Protein AF-A0A2Z4ELC3-F1 (afdb_monomer)

Secondary structure (DSSP, 8-state):
---GGGTHHHHHHHHHHHHHHHHHHHHHHHHHHHTT---HHHHHHHHHHHHHHIIIIIHHHHHT-GGGSPPSSTTHHHH-

Radius of gyration: 15.37 Å; Cα contacts (8 Å, |Δi|>4): 43; chains: 1; bounding box: 35×26×42 Å

Nearest PDB structures (foldseek):
  8c3f-assembly1_M  TM=9.812E-01  e=3.794E-06  Cereibacter sphaeroides 2.4.1
  1e14-assembly1_M  TM=9.811E-01  e=3.559E-06  Cereibacter sphaeroides
  9k3q-assembly1_M  TM=9.888E-01  e=8.700E-06  Rhodospirillum rubrum
  7o0x-assembly1_L  TM=9.837E-01  e=4.010E-04  Gemmatimonas phototrophica
  7oy8-assembly1_L  TM=9.802E-01  e=8.627E-04  Rhodospirillum rubrum ATCC 11170

Sequence (80 aa):
MPPLNDGGLFMIASFLLLISAMCWWARSYHLAQQHKMGKHVAWAFAAAIWLFLVLGLFRPILMGSWSEMVPYGIFPHLDW

Structure (mmCIF, N/CA/C/O backbone):
data_AF-A0A2Z4ELC3-F1
#
_entry.id   AF-A0A2Z4ELC3-F1
#
loop_
_atom_site.group_PDB
_atom_site.id
_atom_site.type_symbol
_atom_site.label_atom_id
_atom_site.label_alt_id
_atom_site.label_comp_id
_atom_site.label_asym_id
_atom_site.label_entity_id
_atom_site.label_seq_id
_atom_site.pdbx_PDB_ins_code
_atom_site.Cartn_x
_atom_site.Cartn_y
_atom_site.Cartn_z
_atom_site.occupancy
_atom_site.B_iso_or_equiv
_atom_site.auth_seq_id
_atom_site.auth_comp_id
_atom_site.auth_asym_id
_atom_site.auth_atom_id
_atom_site.pdbx_PDB_model_num
ATOM 1 N N . MET A 1 1 ? 15.083 -8.481 -8.875 1.00 72.25 1 MET A N 1
ATOM 2 C CA . MET A 1 1 ? 14.854 -7.053 -8.565 1.00 72.25 1 MET A CA 1
ATOM 3 C C . MET A 1 1 ? 15.473 -6.232 -9.679 1.00 72.25 1 MET A C 1
ATOM 5 O O . MET A 1 1 ? 16.593 -6.562 -10.058 1.00 72.25 1 MET A O 1
ATOM 9 N N . PRO A 1 2 ? 14.754 -5.242 -10.225 1.00 85.81 2 PRO A N 1
ATOM 10 C CA . PRO A 1 2 ? 15.290 -4.367 -11.261 1.00 85.81 2 PRO A CA 1
ATOM 11 C C . PRO A 1 2 ? 16.399 -3.436 -10.725 1.00 85.81 2 PRO A C 1
ATOM 13 O O . PRO A 1 2 ? 16.456 -3.199 -9.512 1.00 85.81 2 PRO A O 1
ATOM 16 N N . PRO A 1 3 ? 17.272 -2.896 -11.597 1.00 92.00 3 PRO A N 1
ATOM 17 C CA . PRO A 1 3 ? 18.241 -1.858 -11.237 1.00 92.00 3 PRO A CA 1
ATOM 18 C C . PRO A 1 3 ? 17.562 -0.617 -10.640 1.00 92.00 3 PRO A C 1
ATOM 20 O O . PRO A 1 3 ? 16.425 -0.301 -10.982 1.00 92.00 3 PRO A O 1
ATOM 23 N N . LEU A 1 4 ? 18.264 0.129 -9.777 1.00 90.94 4 LEU A N 1
ATOM 24 C CA . LEU A 1 4 ? 17.690 1.291 -9.074 1.00 90.94 4 LEU A CA 1
ATOM 25 C C . LEU A 1 4 ? 17.054 2.317 -10.023 1.00 90.94 4 LEU A C 1
ATOM 27 O O . LEU A 1 4 ? 15.906 2.705 -9.813 1.00 90.94 4 LEU A O 1
ATOM 31 N N . ASN A 1 5 ? 17.772 2.689 -11.084 1.00 92.69 5 ASN A N 1
ATOM 32 C CA . ASN A 1 5 ? 17.328 3.688 -12.061 1.00 92.69 5 ASN A CA 1
ATOM 33 C C . ASN A 1 5 ? 16.277 3.164 -13.052 1.00 92.69 5 ASN A C 1
ATOM 35 O O . ASN A 1 5 ? 15.782 3.941 -13.857 1.00 92.69 5 ASN A O 1
ATOM 39 N N . ASP A 1 6 ? 15.945 1.874 -12.997 1.00 90.62 6 ASP A N 1
ATOM 40 C CA . ASP A 1 6 ? 15.077 1.207 -13.969 1.00 90.62 6 ASP A CA 1
ATOM 41 C C . ASP A 1 6 ? 13.978 0.400 -13.259 1.00 90.62 6 ASP A C 1
ATOM 43 O O . ASP A 1 6 ? 13.782 -0.791 -13.476 1.00 90.62 6 ASP A O 1
ATOM 47 N N . GLY A 1 7 ? 13.307 1.044 -12.298 1.00 89.75 7 GLY A N 1
ATOM 48 C CA . GLY A 1 7 ? 12.199 0.460 -11.531 1.00 89.75 7 GLY A CA 1
ATOM 49 C C . GLY A 1 7 ? 12.563 -0.042 -10.130 1.00 89.75 7 GLY A C 1
ATOM 50 O O . GLY A 1 7 ? 11.670 -0.320 -9.329 1.00 89.75 7 GLY A O 1
ATOM 51 N N . GLY A 1 8 ? 13.844 -0.103 -9.760 1.00 92.75 8 GLY A N 1
ATOM 52 C CA . GLY A 1 8 ? 14.256 -0.483 -8.403 1.00 92.75 8 GLY A CA 1
ATOM 53 C C . GLY A 1 8 ? 13.746 0.493 -7.338 1.00 92.75 8 GLY A C 1
ATOM 54 O O . GLY A 1 8 ? 13.228 0.066 -6.305 1.00 92.75 8 GLY A O 1
ATOM 55 N N . LEU A 1 9 ? 13.795 1.800 -7.617 1.00 93.12 9 LEU A N 1
ATOM 56 C CA . LEU A 1 9 ? 13.211 2.825 -6.741 1.00 93.12 9 LEU A CA 1
ATOM 57 C C . LEU A 1 9 ? 11.692 2.675 -6.595 1.00 93.12 9 LEU A C 1
ATOM 59 O O . LEU A 1 9 ? 11.164 2.835 -5.496 1.00 93.12 9 LEU A O 1
ATOM 63 N N . PHE A 1 10 ? 10.998 2.315 -7.677 1.00 92.94 10 PHE A N 1
ATOM 64 C CA . PHE A 1 10 ? 9.558 2.065 -7.655 1.00 92.94 10 PHE A CA 1
ATOM 65 C C . PHE A 1 10 ? 9.207 0.872 -6.755 1.00 92.94 10 PHE A C 1
ATOM 67 O O . PHE A 1 10 ? 8.282 0.962 -5.949 1.00 92.94 10 PHE A O 1
ATOM 74 N N . MET A 1 11 ? 9.990 -0.210 -6.806 1.00 93.69 11 MET A N 1
ATOM 75 C CA . MET A 1 11 ? 9.794 -1.374 -5.934 1.00 93.69 11 MET A CA 1
ATOM 76 C C . MET A 1 11 ? 10.016 -1.036 -4.455 1.00 93.69 11 MET A C 1
ATOM 78 O O . MET A 1 11 ? 9.233 -1.452 -3.602 1.00 93.69 11 MET A O 1
ATOM 82 N N . ILE A 1 12 ? 11.045 -0.240 -4.143 1.00 95.00 12 ILE A N 1
ATOM 83 C CA . ILE A 1 12 ? 11.304 0.226 -2.772 1.00 95.00 12 ILE A CA 1
ATOM 84 C C . ILE A 1 12 ? 10.157 1.117 -2.282 1.00 95.00 12 ILE A C 1
ATOM 86 O O . ILE A 1 12 ? 9.639 0.900 -1.187 1.00 95.00 12 ILE A O 1
ATOM 90 N N . ALA A 1 13 ? 9.725 2.083 -3.095 1.00 95.12 13 ALA A N 1
ATOM 91 C CA . ALA A 1 13 ? 8.601 2.955 -2.766 1.00 95.12 13 ALA A CA 1
ATOM 92 C C . ALA A 1 13 ? 7.313 2.152 -2.526 1.00 95.12 13 ALA A C 1
ATOM 94 O O . ALA A 1 13 ? 6.628 2.381 -1.531 1.00 95.12 13 ALA A O 1
ATOM 95 N N . SER A 1 14 ? 7.029 1.165 -3.378 1.00 94.81 14 SER A N 1
ATOM 96 C CA . SER A 1 14 ? 5.862 0.282 -3.258 1.00 94.81 14 SER A CA 1
ATOM 97 C C . SER A 1 14 ? 5.879 -0.529 -1.963 1.00 94.81 14 SER A C 1
ATOM 99 O O . SER A 1 14 ? 4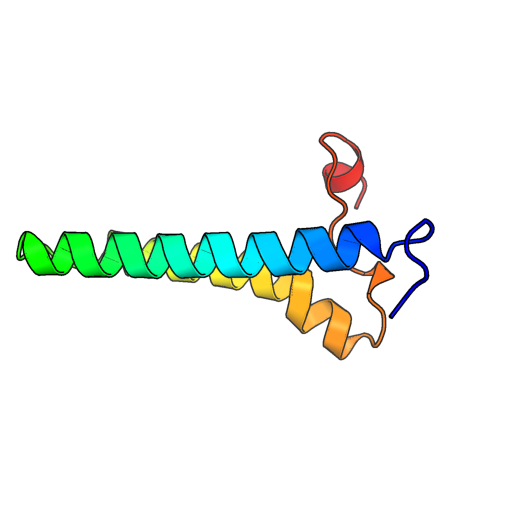.872 -0.627 -1.262 1.00 94.81 14 SER A O 1
ATOM 101 N N . PHE A 1 15 ? 7.041 -1.076 -1.605 1.00 94.94 15 PHE A N 1
ATOM 102 C CA . PHE A 1 15 ? 7.219 -1.823 -0.364 1.00 94.94 15 PHE A CA 1
ATOM 103 C C . PHE A 1 15 ? 7.012 -0.943 0.876 1.00 94.94 15 PHE A C 1
ATOM 105 O O . PHE A 1 15 ? 6.282 -1.319 1.796 1.00 94.94 15 PHE A O 1
ATOM 112 N N . LEU A 1 16 ? 7.601 0.256 0.891 1.00 97.62 16 LEU A N 1
ATOM 113 C CA . LEU A 1 16 ? 7.433 1.208 1.992 1.00 97.62 16 LEU A CA 1
ATOM 114 C C . LEU A 1 16 ? 5.989 1.718 2.095 1.00 97.62 16 LEU A C 1
ATOM 116 O O . LEU A 1 16 ? 5.475 1.875 3.204 1.00 97.62 16 LEU A O 1
ATOM 120 N N . LEU A 1 17 ? 5.312 1.923 0.962 1.00 97.12 17 LEU A N 1
ATOM 121 C CA . LEU A 1 17 ? 3.896 2.285 0.920 1.00 97.12 17 LEU A CA 1
ATOM 122 C C . LEU A 1 17 ? 3.020 1.183 1.526 1.00 97.12 17 LEU A C 1
ATOM 124 O O . LEU A 1 17 ? 2.142 1.482 2.335 1.00 97.12 17 LEU A O 1
ATOM 128 N N . LEU A 1 18 ? 3.284 -0.084 1.191 1.00 96.38 18 LEU A N 1
ATOM 129 C CA . LEU A 1 18 ? 2.567 -1.218 1.770 1.00 96.38 18 LEU A CA 1
ATOM 130 C C . LEU A 1 18 ? 2.735 -1.267 3.294 1.00 96.38 18 LEU A C 1
ATOM 132 O O . LEU A 1 18 ? 1.743 -1.383 4.015 1.00 96.38 18 LEU A O 1
ATOM 136 N N . ILE A 1 19 ? 3.965 -1.127 3.798 1.00 98.00 19 ILE A N 1
ATOM 137 C CA . ILE A 1 19 ? 4.221 -1.076 5.247 1.00 98.00 19 ILE A CA 1
ATOM 138 C C . ILE A 1 19 ? 3.459 0.087 5.886 1.00 98.00 19 ILE A C 1
ATOM 140 O O . ILE A 1 19 ? 2.791 -0.106 6.900 1.00 98.00 19 ILE A O 1
ATOM 144 N N . SER A 1 20 ? 3.522 1.279 5.289 1.00 98.12 20 SER A N 1
ATOM 145 C CA . SER A 1 20 ? 2.802 2.462 5.769 1.00 98.12 20 SER A CA 1
ATOM 146 C C . SER A 1 20 ? 1.293 2.207 5.880 1.00 98.12 20 SER A C 1
ATOM 148 O O . SER A 1 20 ? 0.701 2.450 6.935 1.00 98.12 20 SER A O 1
ATOM 150 N N . ALA A 1 21 ? 0.675 1.634 4.843 1.00 97.75 21 ALA A N 1
ATOM 151 C CA . ALA A 1 21 ? -0.751 1.309 4.829 1.00 97.75 21 ALA A CA 1
ATOM 152 C C . ALA A 1 21 ? -1.130 0.275 5.905 1.00 97.75 21 ALA A C 1
ATOM 154 O O . ALA A 1 21 ? -2.110 0.469 6.630 1.00 97.75 21 ALA A O 1
ATOM 155 N N . MET A 1 22 ? -0.333 -0.786 6.069 1.00 98.00 22 MET A N 1
ATOM 156 C CA . MET A 1 22 ? -0.558 -1.807 7.101 1.00 98.00 22 MET A CA 1
ATOM 157 C C . MET A 1 22 ? -0.392 -1.244 8.519 1.00 98.00 22 MET A C 1
ATOM 159 O O . MET A 1 22 ? -1.217 -1.516 9.394 1.00 98.00 22 MET A O 1
ATOM 163 N N . CYS A 1 23 ? 0.621 -0.405 8.747 1.00 98.31 23 CYS A N 1
ATOM 164 C CA . CYS A 1 23 ? 0.809 0.310 10.009 1.00 98.31 23 CYS A CA 1
ATOM 165 C C . CYS A 1 23 ? -0.366 1.250 10.306 1.00 98.31 23 CYS A C 1
ATOM 167 O O . CYS A 1 23 ? -0.827 1.322 11.447 1.00 98.31 23 CYS A O 1
ATOM 169 N N . TRP A 1 24 ? -0.895 1.941 9.292 1.00 98.38 24 TRP A N 1
ATOM 170 C CA . TRP A 1 24 ? -2.066 2.802 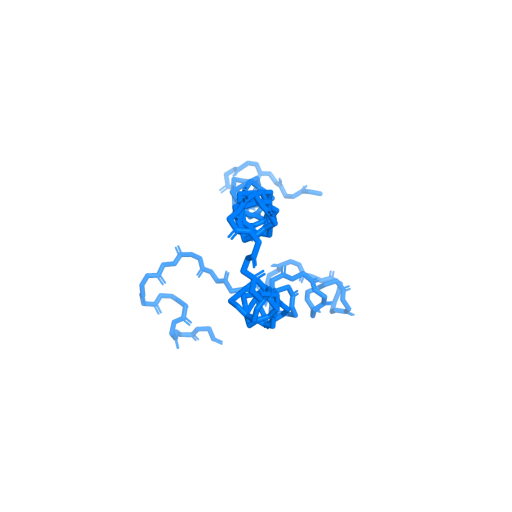9.455 1.00 98.38 24 TRP A CA 1
ATOM 171 C C . TRP A 1 24 ? -3.317 2.001 9.811 1.00 98.38 24 TRP A C 1
ATOM 173 O O . TRP A 1 24 ? -4.070 2.395 10.701 1.00 98.38 24 TRP A O 1
ATOM 183 N N . TRP A 1 25 ? -3.511 0.844 9.182 1.00 98.44 25 TRP A N 1
ATOM 184 C CA . TRP A 1 25 ? -4.606 -0.059 9.521 1.00 98.44 25 TRP A CA 1
ATOM 185 C C . TRP A 1 25 ? -4.513 -0.555 10.968 1.00 98.44 25 TRP A C 1
ATOM 187 O O . TRP A 1 25 ? -5.488 -0.456 11.720 1.00 98.44 25 TRP A O 1
ATOM 197 N N . ALA A 1 26 ? -3.326 -1.005 11.390 1.00 98.12 26 ALA A N 1
ATOM 198 C CA . ALA A 1 26 ? -3.076 -1.430 12.766 1.00 98.12 26 ALA A CA 1
ATOM 199 C C . ALA A 1 26 ? -3.342 -0.289 13.759 1.00 98.12 26 ALA A C 1
ATOM 201 O O . ALA A 1 26 ? -4.017 -0.485 14.771 1.00 98.12 26 ALA A O 1
ATOM 202 N N . ARG A 1 27 ? -2.900 0.935 13.438 1.00 98.19 27 ARG A N 1
ATOM 203 C CA . ARG A 1 27 ? -3.206 2.139 14.221 1.00 98.19 27 ARG A CA 1
ATOM 204 C C . ARG A 1 27 ? -4.714 2.357 14.354 1.00 98.19 27 ARG A C 1
ATOM 206 O O . ARG A 1 27 ? -5.190 2.527 15.474 1.00 98.19 27 ARG A O 1
ATOM 213 N N . SER A 1 28 ? -5.471 2.336 13.255 1.00 97.62 28 SER A N 1
ATOM 214 C CA . SER A 1 28 ? -6.933 2.508 13.279 1.00 97.62 28 SER A CA 1
ATOM 215 C C . SER A 1 28 ? -7.629 1.444 14.133 1.00 97.62 28 SER A C 1
ATOM 217 O O . SER A 1 28 ? -8.556 1.760 14.880 1.00 97.62 28 SER A O 1
ATOM 219 N N . TYR A 1 29 ? -7.160 0.197 14.073 1.00 98.06 29 TYR A N 1
ATOM 220 C CA . TYR A 1 29 ? -7.672 -0.898 14.894 1.00 98.06 29 TYR A CA 1
ATOM 221 C C . TYR A 1 29 ? -7.392 -0.688 16.389 1.00 98.06 29 TYR A C 1
ATOM 223 O O . TYR A 1 29 ? -8.301 -0.816 17.216 1.00 98.06 29 TYR A O 1
ATOM 231 N N . HIS A 1 30 ? -6.149 -0.346 16.748 1.00 98.12 30 HIS A N 1
ATOM 232 C CA . HIS A 1 30 ? -5.756 -0.111 18.139 1.00 98.12 30 HIS A CA 1
ATOM 233 C C . HIS A 1 30 ? -6.490 1.080 18.751 1.00 98.12 30 HIS A C 1
ATOM 235 O O . HIS A 1 30 ? -6.943 0.984 19.891 1.00 98.12 30 HIS A O 1
ATOM 241 N N . LEU A 1 31 ? -6.680 2.158 17.989 1.00 97.94 31 LEU A N 1
ATOM 242 C CA . LEU A 1 31 ? -7.407 3.339 18.451 1.00 97.94 31 LEU A CA 1
ATOM 243 C C . LEU A 1 31 ? -8.871 2.998 18.771 1.00 97.94 31 LEU A C 1
ATOM 245 O O . LEU A 1 31 ? -9.363 3.313 19.853 1.00 97.94 31 LEU A O 1
ATOM 249 N N . ALA A 1 32 ? -9.549 2.262 17.882 1.00 97.62 32 ALA A N 1
ATOM 250 C CA . ALA A 1 32 ? -10.917 1.803 18.131 1.00 97.62 32 ALA A CA 1
ATOM 251 C C . ALA A 1 32 ? -11.008 0.918 19.388 1.00 97.62 32 ALA A C 1
ATOM 253 O O . ALA A 1 32 ? -11.945 1.054 20.174 1.00 97.62 32 ALA A O 1
ATOM 254 N N . GLN A 1 33 ? -10.015 0.053 19.619 1.00 97.19 33 GLN A N 1
ATOM 255 C CA . GLN A 1 33 ? -9.955 -0.783 20.819 1.00 97.19 33 GLN A CA 1
ATOM 256 C C . GLN A 1 33 ? -9.752 0.041 22.099 1.00 97.19 33 GLN A C 1
ATOM 258 O O . GLN A 1 33 ? -10.441 -0.204 23.087 1.00 97.19 33 GLN A O 1
ATOM 263 N N . GLN A 1 34 ? -8.847 1.023 22.084 1.00 97.94 34 GLN A N 1
ATOM 264 C CA . GLN A 1 34 ? -8.583 1.902 23.230 1.00 97.94 34 GLN A CA 1
ATOM 265 C C . GLN A 1 34 ? -9.823 2.711 23.628 1.00 97.94 34 GLN A C 1
ATOM 267 O O . GLN A 1 34 ? -10.115 2.848 24.815 1.00 97.94 34 GLN A O 1
ATOM 272 N N . HIS A 1 35 ? -10.597 3.177 22.646 1.00 97.38 35 HIS A N 1
ATOM 273 C CA . HIS A 1 35 ? -11.838 3.919 22.879 1.00 97.38 35 HIS A CA 1
ATOM 274 C C . HIS A 1 35 ? -13.078 3.030 23.059 1.00 97.38 35 HIS A C 1
ATOM 276 O O . HIS A 1 35 ? -14.180 3.557 23.197 1.00 97.38 35 HIS A O 1
ATOM 282 N N . LYS A 1 36 ? -12.927 1.696 23.078 1.00 96.69 36 LYS A N 1
ATOM 283 C CA . LYS A 1 36 ? -14.036 0.724 23.190 1.00 96.69 36 LYS A CA 1
ATOM 284 C C . LYS A 1 36 ? -15.115 0.907 22.108 1.00 96.69 36 LYS A C 1
ATOM 286 O O . LYS A 1 36 ? -16.295 0.662 22.343 1.00 96.69 36 LYS A O 1
ATOM 291 N N . MET A 1 37 ? -14.705 1.338 20.918 1.00 97.44 37 MET A N 1
ATOM 292 C CA . MET A 1 37 ? -15.574 1.543 19.760 1.00 97.44 37 MET A CA 1
ATOM 293 C C . MET A 1 37 ? -15.642 0.291 18.879 1.00 97.44 37 MET A C 1
ATOM 295 O O . MET A 1 37 ? -14.769 -0.581 18.908 1.00 97.44 37 MET A O 1
ATOM 299 N N . GLY A 1 38 ? -16.666 0.228 18.025 1.00 95.81 38 GLY A N 1
ATOM 300 C CA . GLY A 1 38 ? -16.734 -0.761 16.952 1.00 95.81 38 GLY A CA 1
ATOM 301 C C . GLY A 1 38 ? -15.600 -0.588 15.931 1.00 95.81 38 GLY A C 1
ATOM 302 O O . GLY A 1 38 ? -15.210 0.523 15.584 1.00 95.81 38 GLY A O 1
ATOM 303 N N . LYS A 1 39 ? -15.089 -1.701 15.392 1.00 97.19 39 LYS A N 1
ATOM 304 C CA . LYS A 1 39 ? -13.947 -1.736 14.448 1.00 97.19 39 LYS A CA 1
ATOM 305 C C . LYS A 1 39 ? -14.343 -1.558 12.975 1.00 97.19 39 LYS A C 1
ATOM 307 O O . LYS A 1 39 ? -13.617 -1.973 12.080 1.00 97.19 39 LYS A O 1
ATOM 312 N N . HIS A 1 40 ? -15.508 -0.972 12.708 1.00 97.44 40 HIS A N 1
ATOM 313 C CA . HIS A 1 40 ? -16.113 -0.944 11.369 1.00 97.44 40 HIS A CA 1
ATOM 314 C C . HIS A 1 40 ? -15.224 -0.194 10.368 1.00 97.44 40 HIS A C 1
ATOM 316 O O . HIS A 1 40 ? -15.006 -0.673 9.261 1.00 97.44 40 HIS A O 1
ATOM 322 N N . VAL A 1 41 ? -14.624 0.922 10.800 1.00 96.69 41 VAL A N 1
ATOM 323 C CA . VAL A 1 41 ? -13.675 1.704 9.992 1.00 96.69 41 VAL A CA 1
ATOM 324 C C . VAL A 1 41 ? -12.425 0.891 9.645 1.00 96.69 41 VAL A C 1
ATOM 326 O O . VAL A 1 41 ? -11.990 0.913 8.499 1.00 96.69 41 VAL A O 1
ATOM 329 N N . ALA A 1 42 ? -11.868 0.135 10.598 1.00 97.31 42 ALA A N 1
ATOM 330 C CA . ALA A 1 42 ? -10.700 -0.708 10.337 1.00 97.31 42 ALA A CA 1
ATOM 331 C C . ALA A 1 42 ? -11.025 -1.811 9.315 1.00 97.31 42 ALA A C 1
ATOM 333 O O . ALA A 1 42 ? -10.228 -2.071 8.418 1.00 97.31 42 ALA A O 1
ATOM 334 N N . TRP A 1 43 ? -12.208 -2.425 9.395 1.00 97.81 43 TRP A N 1
ATOM 335 C CA . TRP A 1 43 ? -12.626 -3.444 8.427 1.00 97.81 43 TRP A CA 1
ATOM 336 C C . TRP A 1 43 ? -12.932 -2.868 7.040 1.00 97.81 43 TRP A C 1
ATOM 338 O O . TRP A 1 43 ? -12.502 -3.442 6.043 1.00 97.81 43 TRP A O 1
ATOM 348 N N . ALA A 1 44 ? -13.587 -1.707 6.958 1.00 98.00 44 ALA A N 1
ATOM 349 C CA . ALA A 1 44 ? -13.767 -0.994 5.692 1.00 98.00 44 ALA A CA 1
ATOM 350 C C . ALA A 1 44 ? -12.414 -0.618 5.063 1.00 98.00 44 ALA A C 1
ATOM 352 O O . ALA A 1 44 ? -12.208 -0.806 3.865 1.00 98.00 44 ALA A O 1
ATOM 353 N N . PHE A 1 45 ? -11.456 -0.158 5.872 1.00 98.06 45 PHE A N 1
ATOM 354 C CA . PHE A 1 45 ? -10.120 0.157 5.380 1.00 98.06 45 PHE A CA 1
ATOM 355 C C . PHE A 1 45 ? -9.353 -1.095 4.923 1.00 98.06 45 PHE A C 1
ATOM 357 O O . PHE A 1 45 ? -8.659 -1.041 3.912 1.00 98.06 45 PHE A O 1
ATOM 364 N N . ALA A 1 46 ? -9.539 -2.246 5.583 1.00 97.75 46 ALA A N 1
ATOM 365 C CA . ALA A 1 46 ? -8.983 -3.520 5.117 1.00 97.75 46 ALA A CA 1
ATOM 366 C C . ALA A 1 46 ? -9.481 -3.892 3.709 1.00 97.75 46 ALA A C 1
ATOM 368 O O . ALA A 1 46 ? -8.695 -4.369 2.895 1.00 97.75 46 ALA A O 1
ATOM 369 N N . ALA A 1 47 ? -10.755 -3.634 3.392 1.00 97.81 47 ALA A N 1
ATOM 370 C CA . ALA A 1 47 ? -11.298 -3.868 2.052 1.00 97.81 47 ALA A CA 1
ATOM 371 C C . ALA A 1 47 ? -10.667 -2.944 0.988 1.00 97.81 47 ALA A C 1
ATOM 373 O O . ALA A 1 47 ? -10.417 -3.375 -0.136 1.00 97.81 47 ALA A O 1
ATOM 374 N N . ALA A 1 48 ? -10.343 -1.696 1.339 1.00 97.19 48 ALA A N 1
ATOM 375 C CA . ALA A 1 48 ? -9.602 -0.799 0.447 1.00 97.19 48 ALA A CA 1
ATOM 376 C C . ALA A 1 48 ? -8.148 -1.264 0.238 1.00 97.19 48 ALA A C 1
ATOM 378 O O . ALA A 1 48 ? -7.658 -1.288 -0.892 1.00 97.19 48 ALA A O 1
ATOM 379 N N . ILE A 1 49 ? -7.474 -1.700 1.311 1.00 97.69 49 ILE A N 1
ATOM 380 C CA . ILE A 1 49 ? -6.132 -2.302 1.233 1.00 97.69 49 ILE A CA 1
ATOM 381 C C . ILE A 1 49 ? -6.157 -3.566 0.369 1.00 97.69 49 ILE A C 1
ATOM 383 O O . ILE A 1 49 ? -5.227 -3.799 -0.396 1.00 97.69 49 ILE A O 1
ATOM 387 N N . TRP A 1 50 ? -7.225 -4.362 0.436 1.00 97.31 50 TRP A N 1
ATOM 388 C CA . TRP A 1 50 ? -7.388 -5.537 -0.415 1.00 97.31 50 TRP A CA 1
ATOM 389 C C . TRP A 1 50 ? -7.364 -5.183 -1.905 1.00 97.31 50 TRP A C 1
ATOM 391 O O . TRP A 1 50 ? -6.590 -5.781 -2.649 1.00 97.31 50 TRP A O 1
ATOM 401 N N . LEU A 1 51 ? -8.137 -4.182 -2.340 1.00 96.50 51 LEU A N 1
ATOM 402 C CA . LEU A 1 51 ? -8.096 -3.716 -3.732 1.00 96.50 51 LEU A CA 1
ATOM 403 C C . LEU A 1 51 ? -6.681 -3.268 -4.128 1.00 96.50 51 LEU A C 1
ATOM 405 O O . LEU A 1 51 ? -6.168 -3.684 -5.16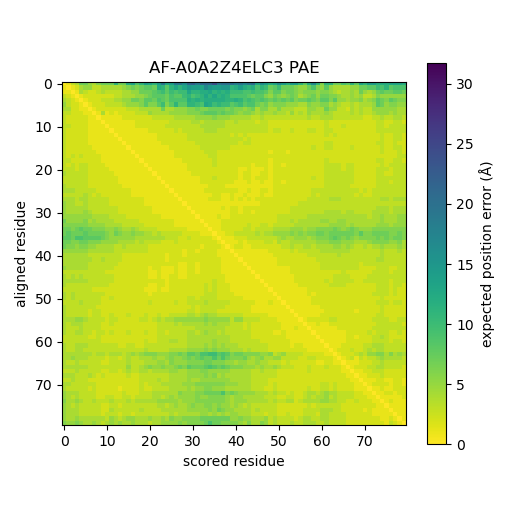5 1.00 96.50 51 LEU A O 1
ATOM 409 N N . PHE A 1 52 ? -6.027 -2.478 -3.274 1.00 95.31 52 PHE A N 1
ATOM 410 C CA . PHE A 1 52 ? -4.645 -2.041 -3.477 1.00 95.31 52 PHE A CA 1
ATOM 411 C C . PHE A 1 52 ? -3.671 -3.223 -3.649 1.00 95.31 52 PHE A C 1
ATOM 413 O O . PHE A 1 52 ? -2.851 -3.219 -4.566 1.00 95.31 52 PHE A O 1
ATOM 420 N N . LEU A 1 53 ? -3.792 -4.268 -2.824 1.00 96.31 53 LEU A N 1
ATOM 421 C CA . LEU A 1 53 ? -2.978 -5.483 -2.915 1.00 96.31 53 LEU A CA 1
ATOM 422 C C . LEU A 1 53 ? -3.273 -6.303 -4.172 1.00 96.31 53 LEU A C 1
ATOM 424 O O . LEU A 1 53 ? -2.352 -6.856 -4.768 1.00 96.31 53 LEU A O 1
ATOM 428 N N . VAL A 1 54 ? -4.533 -6.394 -4.594 1.00 97.00 54 VAL A N 1
ATOM 429 C CA . VAL A 1 54 ? -4.893 -7.109 -5.824 1.00 97.00 54 VAL A CA 1
ATOM 430 C C . VAL A 1 54 ? -4.214 -6.466 -7.030 1.00 97.00 54 VAL A C 1
ATOM 432 O O . VAL A 1 54 ? -3.592 -7.180 -7.815 1.00 97.00 54 VAL A O 1
ATOM 435 N N . LEU A 1 55 ? -4.273 -5.137 -7.145 1.00 95.19 55 LEU A N 1
ATOM 436 C CA . LEU A 1 55 ? -3.708 -4.399 -8.279 1.00 95.19 55 LEU A CA 1
ATOM 437 C C . LEU A 1 55 ? -2.174 -4.332 -8.231 1.00 95.19 55 LEU A C 1
ATOM 439 O O . LEU A 1 55 ? -1.519 -4.499 -9.256 1.00 95.19 55 LEU A O 1
ATOM 443 N N . GLY A 1 56 ? -1.601 -4.094 -7.049 1.00 92.69 56 GLY A N 1
ATOM 444 C CA . GLY A 1 56 ? -0.168 -3.835 -6.880 1.00 92.69 56 GLY A CA 1
ATOM 445 C C . GLY A 1 56 ? 0.690 -5.045 -6.504 1.00 92.69 56 GLY A C 1
ATOM 446 O O . GLY A 1 56 ? 1.908 -4.960 -6.608 1.00 92.69 56 GLY A O 1
ATOM 447 N N . LEU A 1 57 ? 0.103 -6.160 -6.055 1.00 93.69 57 LEU A N 1
ATOM 448 C CA . LEU A 1 57 ? 0.861 -7.314 -5.556 1.00 93.69 57 LEU A CA 1
ATOM 449 C C . LEU A 1 57 ? 0.393 -8.635 -6.169 1.00 93.69 57 LEU A C 1
ATOM 451 O O . LEU A 1 57 ? 1.164 -9.288 -6.867 1.00 93.69 57 LEU A O 1
ATOM 455 N N . PHE A 1 58 ? -0.859 -9.040 -5.944 1.00 95.69 58 PHE A N 1
ATOM 456 C CA . PHE A 1 58 ? -1.313 -10.378 -6.333 1.00 95.69 58 PHE A CA 1
ATOM 457 C C . PHE A 1 58 ? -1.392 -10.560 -7.848 1.00 95.69 58 PHE A C 1
ATOM 459 O O . PHE A 1 58 ? -0.833 -11.527 -8.360 1.00 95.69 58 PHE A O 1
ATOM 466 N N . ARG A 1 59 ? -2.034 -9.637 -8.578 1.00 95.88 59 ARG A N 1
ATOM 467 C CA . ARG A 1 59 ? -2.104 -9.714 -10.046 1.00 95.88 59 ARG A CA 1
ATOM 468 C C . ARG A 1 59 ? -0.700 -9.714 -10.680 1.00 95.88 59 ARG A C 1
ATOM 470 O O . ARG A 1 59 ? -0.428 -10.645 -11.431 1.00 95.88 59 ARG A O 1
ATOM 477 N N . PRO A 1 60 ? 0.215 -8.779 -10.357 1.00 94.62 60 PRO A N 1
ATOM 478 C CA . PRO A 1 60 ? 1.583 -8.799 -10.889 1.00 94.62 60 PRO A CA 1
ATOM 479 C C . PRO A 1 60 ? 2.355 -10.094 -10.598 1.00 94.62 60 PRO A C 1
ATOM 481 O O . PRO A 1 60 ? 3.020 -10.623 -11.489 1.00 94.62 60 PRO A O 1
ATOM 484 N N . ILE A 1 61 ? 2.231 -10.648 -9.382 1.00 94.56 61 ILE A N 1
ATOM 485 C CA . ILE A 1 61 ? 2.854 -11.933 -9.022 1.00 94.56 61 ILE A CA 1
ATOM 486 C C . ILE A 1 61 ? 2.310 -13.066 -9.897 1.00 94.56 61 ILE A C 1
ATOM 488 O O . ILE A 1 61 ? 3.095 -13.854 -10.420 1.00 94.56 61 ILE A O 1
ATOM 492 N N . LEU A 1 62 ? 0.988 -13.143 -10.080 1.00 95.62 62 LEU A N 1
ATOM 493 C CA . LEU A 1 62 ? 0.350 -14.176 -10.906 1.00 95.62 62 LEU A CA 1
ATOM 494 C C . LEU A 1 62 ? 0.730 -14.063 -12.388 1.00 95.62 62 LEU A C 1
ATOM 496 O O . LEU A 1 62 ? 0.853 -15.080 -13.062 1.00 95.62 62 LEU A O 1
ATOM 500 N N . MET A 1 63 ? 0.951 -12.844 -12.879 1.00 95.69 63 MET A N 1
ATOM 501 C CA . MET A 1 63 ? 1.420 -12.586 -14.245 1.00 95.69 63 MET A CA 1
ATOM 502 C C . MET A 1 63 ? 2.938 -12.786 -14.403 1.00 95.69 63 MET A C 1
ATOM 504 O O . MET A 1 63 ? 3.447 -12.764 -15.521 1.00 95.69 63 MET A O 1
ATOM 508 N N . GLY A 1 64 ? 3.678 -12.964 -13.302 1.00 93.38 64 GLY A N 1
ATOM 509 C CA . GLY A 1 64 ? 5.134 -13.124 -13.307 1.00 93.38 64 GLY A CA 1
ATOM 510 C C . GLY A 1 64 ? 5.911 -11.859 -13.690 1.00 93.38 64 GLY A C 1
ATOM 511 O O . GLY A 1 64 ? 7.100 -11.948 -13.992 1.00 93.38 64 GLY A O 1
ATOM 512 N N . SER A 1 65 ? 5.267 -10.686 -13.684 1.00 90.75 65 SER A N 1
ATOM 513 C CA . SER A 1 65 ? 5.863 -9.420 -14.117 1.00 90.75 65 SER A CA 1
ATOM 514 C C . SER A 1 65 ? 5.412 -8.248 -13.250 1.00 90.75 65 SER A C 1
ATOM 516 O O . SER A 1 65 ? 4.221 -7.994 -13.081 1.00 90.75 65 SER A O 1
ATOM 518 N N . TRP A 1 66 ? 6.382 -7.481 -12.749 1.00 89.25 66 TRP A N 1
ATOM 519 C CA . TRP A 1 66 ? 6.137 -6.267 -11.963 1.00 89.25 66 TRP A CA 1
ATOM 520 C C . TRP A 1 66 ? 5.731 -5.060 -12.821 1.00 89.25 66 TRP A C 1
ATOM 522 O O . TRP A 1 66 ? 5.242 -4.073 -12.281 1.00 89.25 66 TRP A O 1
ATOM 532 N N . SER A 1 67 ? 5.868 -5.145 -14.148 1.00 89.44 67 SER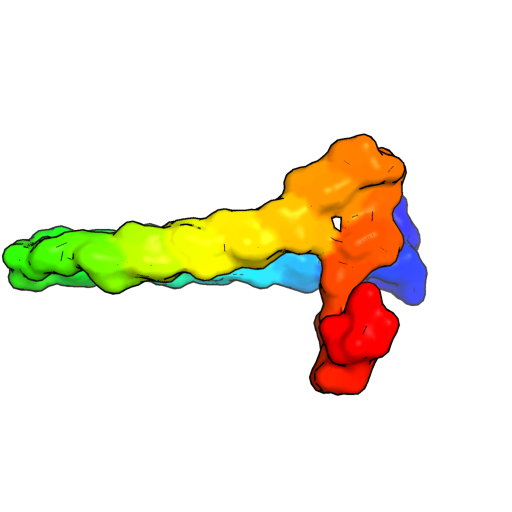 A N 1
ATOM 533 C CA . SER A 1 67 ? 5.400 -4.110 -15.084 1.00 89.44 67 SER A CA 1
ATOM 534 C C . SER A 1 67 ? 3.873 -4.001 -15.143 1.00 89.44 67 SER A C 1
ATOM 536 O O . SER A 1 67 ? 3.351 -3.008 -15.629 1.00 89.44 67 SER A O 1
ATO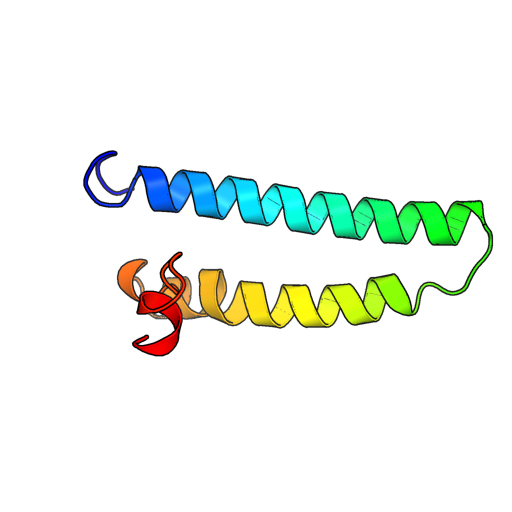M 538 N N . GLU A 1 68 ? 3.158 -4.999 -14.619 1.00 92.50 68 GLU A N 1
ATOM 539 C CA . GLU A 1 68 ? 1.695 -5.007 -14.521 1.00 92.50 68 GLU A CA 1
ATOM 540 C C . GLU A 1 68 ? 1.157 -4.155 -13.358 1.00 92.50 68 GLU A C 1
ATOM 542 O O . GLU A 1 68 ? -0.058 -3.981 -13.235 1.00 92.50 68 GLU A O 1
ATOM 547 N N . MET A 1 69 ? 2.033 -3.655 -12.480 1.00 93.06 69 MET A N 1
ATOM 548 C CA . MET A 1 69 ? 1.656 -2.786 -11.363 1.00 93.06 69 MET A CA 1
ATOM 549 C C . MET A 1 69 ? 1.152 -1.424 -11.847 1.00 93.06 69 MET A C 1
ATOM 551 O O . MET A 1 69 ? 1.600 -0.904 -12.866 1.00 93.06 69 MET A O 1
ATOM 555 N N . VAL A 1 70 ? 0.273 -0.809 -11.054 1.00 93.88 70 VAL A N 1
ATOM 556 C CA . VAL A 1 70 ? -0.184 0.568 -11.283 1.00 93.88 70 VAL A CA 1
ATOM 557 C C . VAL A 1 70 ? 0.983 1.547 -11.075 1.00 93.88 70 VAL A C 1
ATOM 559 O O . VAL A 1 70 ? 1.607 1.511 -10.008 1.00 93.88 70 VAL A O 1
ATOM 562 N N . PRO A 1 71 ? 1.279 2.447 -12.029 1.00 94.56 71 PRO A N 1
ATOM 563 C CA . PRO A 1 71 ? 2.340 3.435 -11.879 1.00 94.56 71 PRO A CA 1
ATOM 564 C C . PRO A 1 71 ? 1.949 4.560 -10.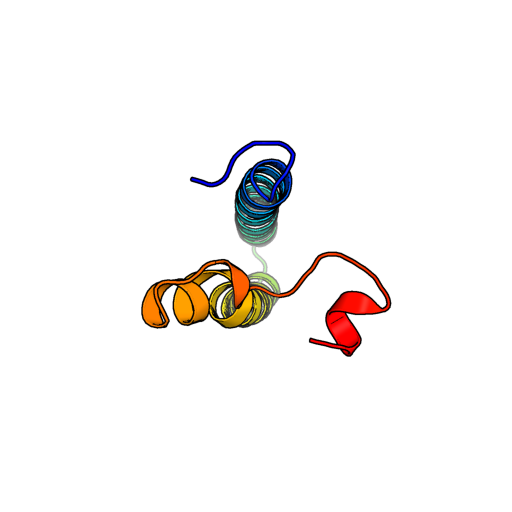909 1.00 94.56 71 PRO A C 1
ATOM 566 O O . PRO A 1 71 ? 0.790 4.955 -10.793 1.00 94.56 71 PRO A O 1
ATOM 569 N N . TYR A 1 72 ? 2.942 5.142 -10.235 1.00 93.81 72 TYR A N 1
ATOM 570 C CA . TYR A 1 72 ? 2.732 6.281 -9.339 1.00 93.81 72 TYR A CA 1
ATOM 571 C C . TYR A 1 72 ? 2.847 7.608 -10.094 1.00 93.81 72 TYR A C 1
ATOM 573 O O . TYR A 1 72 ? 3.921 8.195 -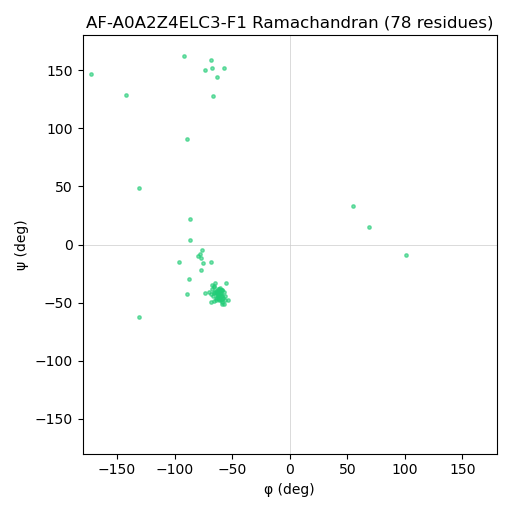10.196 1.00 93.81 72 TYR A O 1
ATOM 581 N N . GLY A 1 73 ? 1.723 8.104 -10.608 1.00 94.56 73 GLY A N 1
ATOM 582 C CA . GLY A 1 73 ? 1.627 9.429 -11.222 1.00 94.56 73 GLY A CA 1
ATOM 583 C C . GLY A 1 73 ? 0.183 9.789 -11.552 1.00 94.56 73 GLY A C 1
ATOM 584 O O . GLY A 1 73 ? -0.593 8.909 -11.897 1.00 94.56 73 GLY A O 1
ATOM 585 N N . ILE A 1 74 ? -0.183 11.073 -11.471 1.00 94.69 74 ILE A N 1
ATOM 586 C CA . ILE A 1 74 ? -1.583 11.531 -11.600 1.00 94.69 74 ILE A CA 1
ATOM 587 C C . ILE A 1 74 ? -2.207 11.167 -12.954 1.00 94.69 74 ILE A C 1
ATOM 589 O O . ILE A 1 74 ? -3.340 10.721 -12.985 1.00 94.69 74 ILE A O 1
ATOM 593 N N . PHE A 1 75 ? -1.495 11.336 -14.063 1.00 97.12 75 PHE A N 1
ATOM 594 C CA . PHE A 1 75 ? -1.998 10.905 -15.372 1.00 97.12 75 PHE A CA 1
ATOM 595 C C . PHE A 1 75 ? -1.611 9.459 -15.706 1.00 97.12 75 PHE A C 1
ATOM 597 O O . PHE A 1 75 ? -2.501 8.703 -16.081 1.00 97.1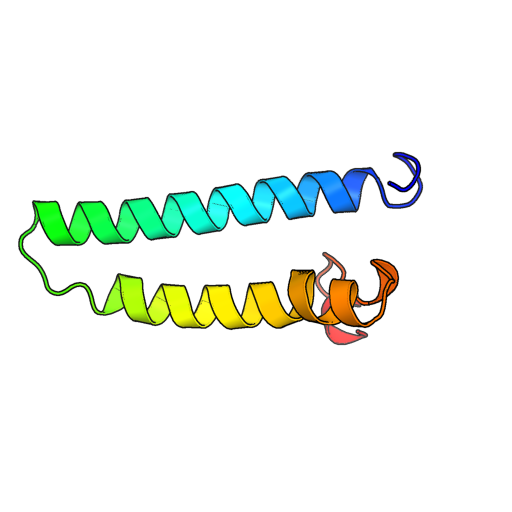2 75 PHE A O 1
ATOM 604 N N . PRO A 1 76 ? -0.368 9.002 -15.440 1.00 95.19 76 PRO A N 1
ATOM 605 C CA . PRO A 1 76 ? 0.019 7.624 -15.741 1.00 95.19 76 PRO A CA 1
ATOM 606 C C . PRO A 1 76 ? -0.862 6.538 -15.111 1.00 95.19 76 PRO A C 1
ATOM 608 O O . PRO A 1 76 ? -1.028 5.488 -15.713 1.00 95.19 76 PRO A O 1
ATOM 611 N N . HIS A 1 77 ? -1.427 6.754 -13.915 1.00 93.56 77 HIS A N 1
ATOM 612 C CA . HIS A 1 77 ? -2.326 5.762 -13.303 1.00 93.56 77 HIS A CA 1
ATOM 613 C C . HIS A 1 77 ? -3.725 5.716 -13.938 1.00 93.56 77 HIS A C 1
ATOM 615 O O . HIS A 1 77 ? -4.463 4.777 -13.664 1.00 93.56 77 HIS A O 1
ATOM 621 N N . LEU A 1 78 ? -4.102 6.740 -14.713 1.00 95.19 78 LEU A N 1
ATOM 622 C CA . LEU A 1 78 ? -5.343 6.776 -15.492 1.00 95.19 78 LEU A CA 1
ATOM 623 C C . LEU A 1 78 ? -5.153 6.153 -16.879 1.00 95.19 78 LEU A C 1
ATOM 625 O O . LEU A 1 78 ? -6.112 5.636 -17.441 1.00 95.19 78 LEU A O 1
ATOM 629 N N . ASP A 1 79 ? -3.933 6.241 -17.419 1.00 94.50 79 ASP A N 1
ATOM 630 C CA . ASP A 1 79 ? -3.551 5.625 -18.696 1.00 94.50 79 ASP A CA 1
ATOM 631 C C . ASP A 1 79 ? -3.311 4.108 -18.574 1.00 94.50 79 ASP A C 1
ATOM 633 O O . ASP A 1 79 ? -3.344 3.396 -19.578 1.00 94.50 79 ASP A O 1
ATOM 637 N N . TRP A 1 80 ? -3.026 3.640 -17.356 1.00 90.88 80 TRP A N 1
ATOM 638 C CA . TRP A 1 80 ? -2.853 2.232 -16.989 1.00 90.88 80 TRP A CA 1
ATOM 639 C C . TRP A 1 80 ? -4.186 1.474 -16.974 1.00 90.88 80 TRP A C 1
ATOM 641 O O . TRP A 1 80 ? -4.206 0.334 -17.494 1.00 90.88 80 TRP A O 1
#

pLDDT: mean 95.1, std 3.68, range [72.25, 98.44]

Solvent-acces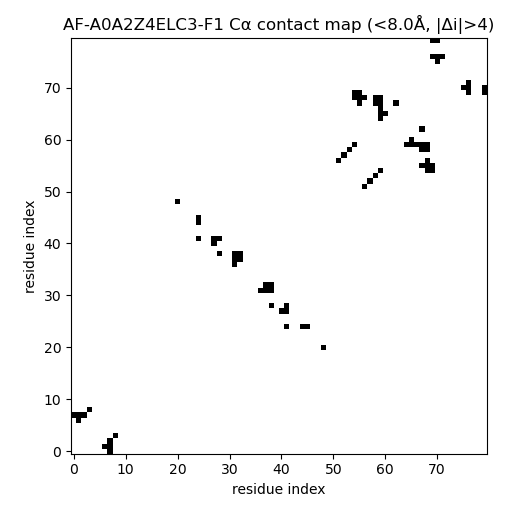sible surface area (backbone atoms only — not comparable to full-atom values): 4572 Å² total; per-residue (Å²): 134,57,55,60,93,63,54,25,52,55,52,53,52,51,52,54,49,50,52,51,52,54,52,50,44,52,49,50,42,52,51,24,57,77,69,73,47,78,57,60,66,37,55,56,48,50,55,54,51,47,55,52,40,43,48,58,43,53,50,15,59,76,70,74,38,76,84,65,32,75,54,95,44,88,60,57,47,72,76,104

Foldseek 3Di:
DDDCVGCVVVVVVLVVVLVVLVVVLVVLQVVCVVVVHDSVVSVVSVVVSVVQCVQQPVVCVVVVHNVSHQDPDDVSNVVD

Mean predicted aligned error: 3.09 Å